Protein AF-A0A3P7J5U3-F1 (afdb_monomer_lite)

pLDDT: mean 74.18, std 20.0, range [34.97, 95.19]

Organism: Strongylus vulgaris (NCBI:txid40348)

Radius of gyration: 19.23 Å; chains: 1; bounding box: 39×34×45 Å

Foldseek 3Di:
DDDCPDDDDDDPDDPPPVVVVPPPDPPDDDDDDPDDQQRVQVVPDDDHDRDDDDDDDDD

Secondary structure (DSSP, 8-state):
------------S-HHHHHHHH----S------SS-HHHHHHHSSSS-S----------

Structure (mmCIF, N/CA/C/O backbone):
data_AF-A0A3P7J5U3-F1
#
_entry.id   A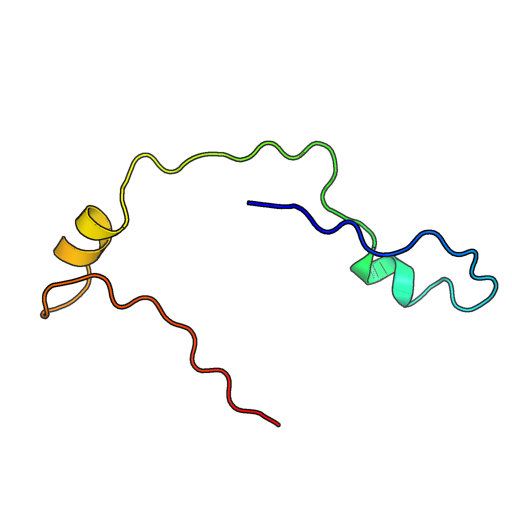F-A0A3P7J5U3-F1
#
loop_
_atom_site.group_PDB
_atom_site.id
_atom_site.type_symbol
_atom_site.label_atom_id
_atom_site.label_alt_id
_atom_site.label_comp_id
_atom_site.label_asym_id
_atom_site.label_entity_id
_atom_site.label_seq_id
_atom_site.pdbx_PDB_ins_code
_atom_site.Cartn_x
_atom_site.Cartn_y
_atom_site.Cartn_z
_atom_site.occupancy
_atom_site.B_iso_or_equiv
_atom_site.auth_seq_id
_atom_site.auth_comp_id
_atom_site.auth_asym_id
_atom_site.auth_atom_id
_atom_site.pdbx_PDB_model_num
ATOM 1 N N . MET A 1 1 ? 16.938 -0.378 0.175 1.00 36.81 1 MET A N 1
ATOM 2 C CA . MET A 1 1 ? 16.285 -0.574 -1.136 1.00 36.81 1 MET A CA 1
ATOM 3 C C . MET A 1 1 ? 17.398 -0.597 -2.153 1.00 36.81 1 MET A C 1
ATOM 5 O O . MET A 1 1 ? 17.959 0.450 -2.434 1.00 36.81 1 MET A O 1
ATOM 9 N N . GLU A 1 2 ? 17.787 -1.784 -2.594 1.00 34.97 2 GLU A N 1
ATOM 10 C CA . GLU A 1 2 ? 18.761 -1.938 -3.671 1.00 34.97 2 GLU A CA 1
ATOM 11 C C . GLU A 1 2 ? 17.992 -2.178 -4.968 1.00 34.97 2 GLU A C 1
ATOM 13 O O . GLU A 1 2 ? 17.090 -3.016 -5.012 1.00 34.97 2 GLU A O 1
ATOM 18 N N . PHE A 1 3 ? 18.309 -1.403 -6.002 1.00 43.28 3 PHE A N 1
ATOM 19 C CA . PHE A 1 3 ? 17.803 -1.637 -7.348 1.00 43.28 3 PHE A CA 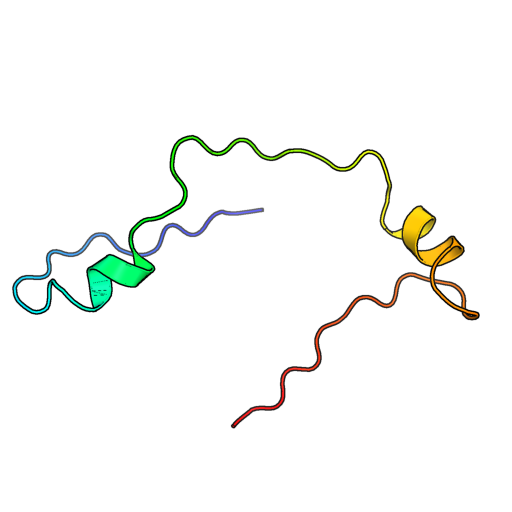1
ATOM 20 C C . PHE A 1 3 ? 18.733 -2.646 -8.023 1.00 43.28 3 PHE A C 1
ATOM 22 O O . PHE A 1 3 ? 19.878 -2.321 -8.329 1.00 43.28 3 PHE A O 1
ATOM 29 N N . LEU A 1 4 ? 18.259 -3.871 -8.251 1.00 48.31 4 LEU A N 1
ATOM 30 C CA . LEU A 1 4 ? 18.977 -4.837 -9.080 1.00 48.31 4 LEU A CA 1
ATOM 31 C C . LEU A 1 4 ? 18.678 -4.536 -10.556 1.00 48.31 4 LEU A C 1
ATOM 33 O O . LEU A 1 4 ? 17.639 -4.934 -11.076 1.00 48.31 4 LEU A O 1
ATOM 37 N N . SER A 1 5 ? 19.586 -3.814 -11.218 1.00 48.03 5 SER A N 1
ATOM 38 C CA . SER A 1 5 ? 19.674 -3.778 -12.685 1.00 48.03 5 SER A CA 1
ATOM 39 C C . SER A 1 5 ? 20.378 -5.053 -13.132 1.00 48.03 5 SER A C 1
ATOM 41 O O . SER A 1 5 ? 21.504 -5.293 -12.691 1.00 48.03 5 SER A O 1
ATOM 43 N N . ARG A 1 6 ? 19.695 -5.913 -13.900 1.00 61.34 6 ARG A N 1
ATOM 44 C CA . ARG A 1 6 ? 20.109 -7.315 -13.984 1.00 61.34 6 ARG A CA 1
ATOM 45 C C . ARG A 1 6 ? 21.105 -7.654 -15.088 1.00 61.34 6 ARG A C 1
ATOM 47 O O . ARG A 1 6 ? 22.066 -8.315 -14.740 1.00 61.34 6 ARG A O 1
ATOM 54 N N . ASP A 1 7 ? 20.999 -7.207 -16.340 1.00 56.00 7 ASP A N 1
ATOM 55 C CA . ASP A 1 7 ? 21.756 -7.924 -17.385 1.00 56.00 7 ASP A CA 1
ATOM 56 C C . ASP A 1 7 ? 22.456 -7.027 -18.424 1.00 56.00 7 ASP A C 1
ATOM 58 O O . ASP A 1 7 ? 21.833 -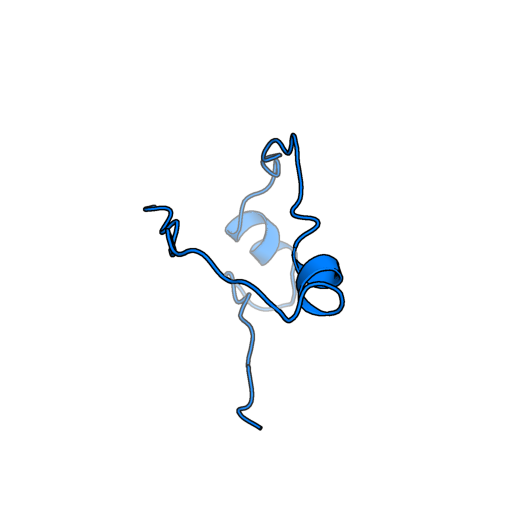6.299 -19.192 1.00 56.00 7 ASP A O 1
ATOM 62 N N . ASN A 1 8 ? 23.791 -7.135 -18.448 1.00 53.06 8 ASN A N 1
ATOM 63 C CA . ASN A 1 8 ? 24.709 -6.682 -19.493 1.00 53.06 8 ASN A CA 1
ATOM 64 C C . ASN A 1 8 ? 25.038 -7.893 -20.387 1.00 53.06 8 AS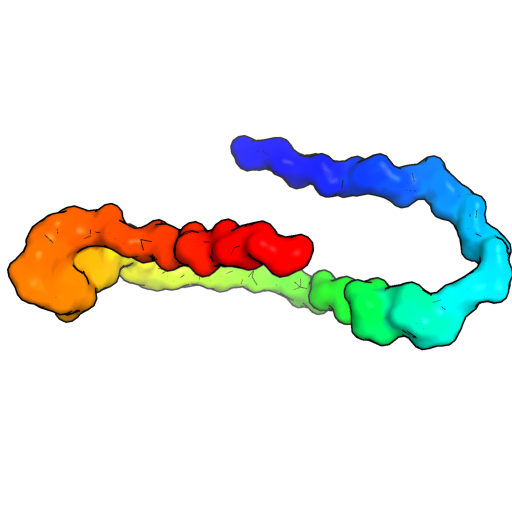N A C 1
ATOM 66 O O . ASN A 1 8 ? 26.004 -8.605 -20.116 1.00 53.06 8 ASN A O 1
ATOM 70 N N . SER A 1 9 ? 24.229 -8.184 -21.411 1.00 44.69 9 SER A N 1
ATOM 71 C CA . SER A 1 9 ? 24.605 -9.171 -22.436 1.00 44.69 9 SER A CA 1
ATOM 72 C C . SER A 1 9 ? 23.935 -8.902 -23.790 1.00 44.69 9 SER A C 1
ATOM 74 O O . SER A 1 9 ? 22.768 -8.530 -23.863 1.00 44.69 9 SER A O 1
ATOM 76 N N . LEU A 1 10 ? 24.735 -9.042 -24.852 1.00 47.69 10 LEU A N 1
ATOM 77 C CA . LEU A 1 10 ? 24.397 -8.844 -26.265 1.00 47.69 10 LEU A CA 1
ATOM 78 C C . LEU A 1 10 ? 23.438 -9.942 -26.752 1.00 47.69 10 LEU A C 1
ATOM 80 O O . LEU A 1 10 ? 23.788 -11.114 -26.630 1.00 47.69 10 LEU A O 1
ATOM 84 N N . ILE A 1 11 ? 22.298 -9.599 -27.368 1.00 49.28 11 ILE A N 1
ATOM 85 C CA . ILE A 1 11 ? 21.443 -10.592 -28.044 1.00 49.28 11 ILE A CA 1
ATOM 86 C C . ILE A 1 11 ? 21.068 -10.114 -29.453 1.00 49.28 11 ILE A C 1
ATOM 88 O O . ILE A 1 11 ? 20.339 -9.144 -29.638 1.00 49.28 11 ILE A O 1
ATOM 92 N N . GLN A 1 12 ? 21.607 -10.831 -30.442 1.00 47.75 12 GLN A N 1
ATOM 93 C CA . GLN A 1 12 ? 21.125 -10.917 -31.820 1.00 47.75 12 GLN A CA 1
ATOM 94 C C . GLN A 1 12 ? 19.866 -11.801 -31.856 1.00 47.75 12 GLN A C 1
ATOM 96 O O . GLN A 1 12 ? 19.916 -12.910 -31.332 1.00 47.75 12 GLN A O 1
ATOM 101 N N . GLY A 1 13 ? 18.806 -11.379 -32.558 1.00 47.44 13 GLY A N 1
ATOM 102 C CA . GLY A 1 13 ? 17.997 -12.328 -33.342 1.00 47.44 13 GLY A CA 1
ATOM 103 C C . GLY A 1 13 ? 16.475 -12.401 -33.159 1.00 47.44 13 GLY A C 1
ATOM 104 O O . GLY A 1 13 ? 15.850 -12.909 -34.080 1.00 47.44 13 GLY A O 1
ATOM 105 N N . ASP A 1 14 ? 15.860 -11.860 -32.096 1.00 51.78 14 ASP A N 1
ATOM 106 C CA . ASP A 1 14 ? 14.422 -12.088 -31.780 1.00 51.78 14 ASP A CA 1
ATOM 107 C C . ASP A 1 14 ? 13.637 -10.783 -31.465 1.00 51.78 14 ASP A C 1
ATOM 109 O O . ASP A 1 14 ? 12.832 -10.688 -30.536 1.00 51.78 14 ASP A O 1
ATOM 113 N N . ASP A 1 15 ? 13.903 -9.734 -32.242 1.00 54.50 15 ASP A N 1
ATOM 114 C CA . ASP A 1 15 ? 13.769 -8.319 -31.845 1.00 54.50 15 ASP A CA 1
ATOM 115 C C . ASP A 1 15 ? 12.333 -7.737 -31.754 1.00 54.50 15 ASP A C 1
ATOM 117 O O . ASP A 1 15 ? 12.136 -6.660 -31.197 1.00 54.50 15 ASP A O 1
ATOM 121 N N . LEU A 1 16 ? 11.291 -8.398 -32.283 1.00 55.16 16 LEU A N 1
ATOM 122 C CA . LEU A 1 16 ? 9.949 -7.779 -32.378 1.00 55.16 16 LEU A CA 1
ATOM 123 C C . LEU A 1 16 ? 9.004 -8.080 -31.204 1.00 55.16 16 LEU A C 1
ATOM 125 O O . LEU A 1 16 ? 8.168 -7.239 -30.872 1.00 55.16 16 LEU A O 1
ATOM 129 N N . LEU A 1 17 ? 9.114 -9.246 -30.558 1.00 53.94 17 LEU A N 1
ATOM 130 C CA . LEU A 1 17 ? 8.243 -9.596 -29.425 1.00 53.94 17 LEU A CA 1
ATOM 131 C C . LEU A 1 17 ? 8.791 -9.037 -28.102 1.00 53.94 17 LEU A C 1
ATOM 133 O O . LEU A 1 17 ? 8.024 -8.587 -27.256 1.00 53.94 17 LEU A O 1
ATOM 137 N N . PHE A 1 18 ? 10.118 -8.992 -27.948 1.00 49.50 18 PHE A N 1
ATOM 138 C CA . PHE A 1 18 ? 10.782 -8.397 -26.784 1.00 49.50 18 PHE A CA 1
ATOM 139 C C . PHE A 1 18 ? 10.592 -6.870 -26.725 1.00 49.50 18 PHE A C 1
ATOM 141 O O . PHE A 1 18 ? 10.394 -6.305 -25.648 1.00 49.50 18 PHE A O 1
ATOM 148 N N . ALA A 1 19 ? 10.544 -6.202 -27.884 1.00 47.75 19 ALA A N 1
ATOM 149 C CA . ALA A 1 19 ? 10.372 -4.753 -27.982 1.00 47.75 19 ALA A CA 1
ATOM 150 C C . ALA A 1 19 ? 9.054 -4.235 -27.377 1.00 47.75 19 ALA A C 1
ATOM 152 O O . ALA A 1 19 ? 9.034 -3.130 -26.834 1.00 47.75 19 ALA A O 1
ATOM 153 N N . HIS A 1 2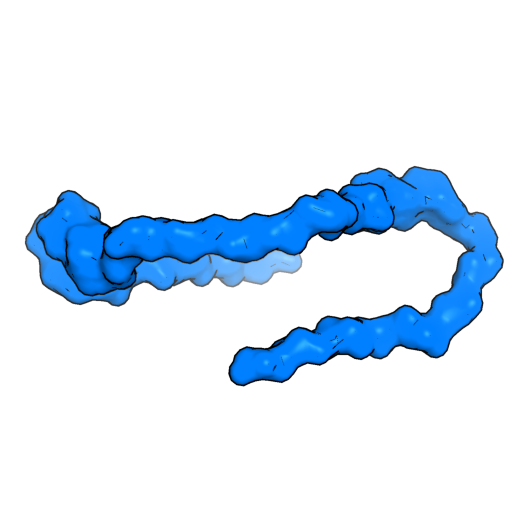0 ? 7.968 -5.019 -27.397 1.00 52.84 20 HIS A N 1
ATOM 154 C CA . HIS A 1 20 ? 6.683 -4.581 -26.834 1.00 52.84 20 HIS A CA 1
ATOM 155 C C . HIS A 1 20 ? 6.721 -4.447 -25.301 1.00 52.84 20 HIS A C 1
ATOM 157 O O . HIS A 1 20 ? 6.082 -3.561 -24.738 1.00 52.84 20 HIS A O 1
ATOM 163 N N . TYR A 1 21 ? 7.505 -5.283 -24.618 1.00 55.25 21 TYR A N 1
ATOM 164 C CA . TYR A 1 21 ? 7.688 -5.215 -23.161 1.00 55.25 21 TYR A CA 1
ATOM 165 C C . TYR A 1 21 ? 8.826 -4.269 -22.753 1.00 55.25 21 TYR A C 1
ATOM 167 O O . TYR A 1 21 ? 8.961 -3.937 -21.577 1.00 55.25 21 TYR A O 1
ATOM 175 N N . SER A 1 22 ? 9.644 -3.849 -23.722 1.00 57.84 22 SER A N 1
ATOM 176 C CA . SER A 1 22 ? 10.890 -3.117 -23.498 1.00 57.84 22 SER A CA 1
ATOM 177 C C . SER A 1 22 ? 10.818 -1.630 -23.857 1.00 57.84 22 SER A C 1
ATOM 179 O O . SER A 1 22 ? 11.814 -0.923 -23.685 1.00 57.84 22 SER A O 1
ATOM 181 N N . LEU A 1 23 ? 9.651 -1.110 -24.264 1.00 64.75 23 LEU A N 1
ATOM 182 C CA . LEU A 1 23 ? 9.359 0.327 -24.172 1.00 64.75 23 LEU A CA 1
ATOM 183 C C . LEU A 1 23 ? 9.165 0.690 -22.692 1.00 64.75 23 LEU A C 1
ATOM 185 O O . LEU A 1 23 ? 8.064 0.967 -22.220 1.00 64.75 23 LEU A O 1
ATOM 189 N N . GLY A 1 24 ? 10.260 0.599 -21.937 1.00 72.88 24 GLY A N 1
ATOM 190 C CA . GLY A 1 24 ? 10.316 0.925 -20.525 1.00 72.88 24 GLY A CA 1
ATOM 191 C C . GLY A 1 24 ? 9.889 2.368 -20.292 1.00 72.88 24 GLY A C 1
ATOM 192 O O . GLY A 1 24 ? 10.050 3.236 -21.151 1.00 72.88 24 GLY A O 1
ATOM 193 N N . ALA A 1 25 ? 9.332 2.635 -19.117 1.00 80.44 25 ALA A N 1
ATOM 194 C CA . ALA A 1 25 ? 8.895 3.975 -18.774 1.00 80.44 25 ALA A CA 1
ATOM 195 C C . ALA A 1 25 ? 10.118 4.915 -18.695 1.00 80.44 25 ALA A C 1
ATOM 197 O O . ALA A 1 25 ? 10.963 4.778 -17.810 1.00 80.44 25 ALA A O 1
ATOM 198 N N . THR A 1 26 ? 10.242 5.846 -19.644 1.00 86.06 26 THR A N 1
ATOM 199 C CA . THR A 1 26 ? 11.350 6.810 -19.713 1.00 86.06 26 THR A CA 1
ATOM 200 C C . THR A 1 26 ? 10.967 8.131 -19.048 1.00 86.06 26 THR A C 1
ATOM 202 O O . THR A 1 26 ? 9.799 8.511 -19.023 1.00 86.06 26 THR A O 1
ATOM 205 N N . ASN A 1 27 ? 11.956 8.836 -18.486 1.00 86.50 27 ASN A N 1
ATOM 206 C CA . ASN A 1 27 ? 11.763 10.136 -17.828 1.00 86.50 27 ASN A CA 1
ATOM 207 C C . ASN A 1 27 ? 10.675 10.135 -16.726 1.00 86.50 27 ASN A C 1
ATOM 209 O O . ASN A 1 27 ? 9.918 11.093 -16.568 1.00 86.50 27 ASN A O 1
ATOM 213 N N . VAL A 1 28 ? 10.572 9.038 -15.970 1.00 84.25 28 VAL A N 1
ATOM 214 C CA . VAL A 1 28 ? 9.596 8.910 -14.883 1.00 84.25 28 VAL A CA 1
ATOM 215 C C . VAL A 1 28 ? 10.187 9.425 -13.581 1.00 84.25 28 VAL A C 1
ATOM 217 O O . VAL A 1 28 ? 11.279 9.037 -13.173 1.00 84.25 28 VAL A O 1
ATOM 220 N N . THR A 1 29 ? 9.420 10.266 -12.896 1.00 90.44 29 THR A N 1
ATOM 221 C CA . THR A 1 29 ? 9.693 10.670 -11.517 1.00 90.44 29 THR A CA 1
ATOM 222 C C . THR A 1 29 ? 8.713 9.970 -10.589 1.00 90.44 29 THR A C 1
ATOM 224 O O . THR A 1 29 ? 7.515 9.899 -10.869 1.00 90.44 29 THR A O 1
ATOM 227 N N . TYR A 1 30 ? 9.212 9.438 -9.474 1.00 90.25 30 TYR A N 1
ATOM 228 C CA . TYR A 1 30 ? 8.337 8.888 -8.447 1.00 90.25 30 TYR A CA 1
ATOM 229 C C . TYR A 1 30 ? 7.518 10.014 -7.810 1.00 90.25 30 TYR A C 1
ATOM 231 O O . TYR A 1 30 ? 8.075 11.005 -7.340 1.00 90.25 30 TYR A O 1
ATOM 239 N N . GLN A 1 31 ? 6.199 9.843 -7.772 1.00 93.56 31 GLN A N 1
ATOM 240 C CA . GLN A 1 31 ? 5.283 10.779 -7.130 1.00 93.56 31 GLN A CA 1
ATOM 241 C C . GLN A 1 31 ? 4.781 10.166 -5.828 1.00 93.56 31 GLN A C 1
ATOM 243 O O . GLN A 1 31 ? 3.989 9.224 -5.825 1.00 93.56 31 GLN A O 1
ATOM 248 N N . GLN A 1 32 ? 5.272 10.687 -4.704 1.00 92.75 32 GLN A N 1
ATOM 249 C CA . GLN A 1 32 ? 4.888 10.176 -3.397 1.00 92.75 32 GLN A CA 1
ATOM 250 C C . GLN A 1 32 ? 3.438 10.551 -3.079 1.00 92.75 32 GLN A C 1
ATOM 252 O O . GLN A 1 32 ? 3.037 11.713 -3.161 1.00 92.75 32 GLN A O 1
ATOM 257 N N . HIS A 1 33 ? 2.650 9.562 -2.662 1.00 92.56 33 HIS A N 1
ATOM 258 C CA . HIS A 1 33 ? 1.314 9.817 -2.143 1.00 92.56 33 HIS A CA 1
ATOM 259 C C . HIS A 1 33 ? 1.385 10.631 -0.850 1.00 92.56 33 HIS A C 1
ATOM 261 O O . HIS A 1 33 ? 2.229 10.381 0.008 1.00 92.56 33 HIS A O 1
ATOM 267 N N . LYS A 1 34 ? 0.436 11.556 -0.686 1.00 95.19 34 LYS A N 1
ATOM 268 C CA . LYS A 1 34 ? 0.284 12.333 0.552 1.00 95.19 34 LYS A CA 1
ATOM 269 C C . LYS A 1 34 ? -0.125 11.467 1.750 1.00 95.19 34 LYS A C 1
ATOM 271 O O . LYS A 1 34 ? 0.120 11.867 2.878 1.00 95.19 34 LYS A O 1
ATOM 276 N N . THR A 1 35 ? -0.740 10.309 1.497 1.00 94.00 35 THR A N 1
ATOM 277 C CA . THR A 1 35 ? -1.341 9.454 2.525 1.00 94.00 35 THR A CA 1
ATOM 278 C C . THR A 1 35 ? -0.520 8.204 2.826 1.00 94.00 35 THR A C 1
ATOM 280 O O . THR A 1 35 ? 0.044 7.555 1.932 1.00 94.00 35 THR A O 1
ATOM 283 N N . GLY A 1 36 ? -0.480 7.845 4.109 1.00 92.38 36 GLY A N 1
ATOM 284 C CA . GLY A 1 36 ? 0.249 6.684 4.624 1.00 92.38 36 GLY A CA 1
ATOM 285 C C . GLY A 1 36 ? -0.500 5.358 4.456 1.00 92.38 36 GLY A C 1
ATOM 286 O O . GLY A 1 36 ? -1.676 5.320 4.099 1.00 92.38 36 GLY A O 1
ATOM 287 N N . ARG A 1 37 ? 0.173 4.234 4.739 1.00 91.88 37 ARG A N 1
ATOM 288 C CA . ARG A 1 37 ? -0.483 2.911 4.765 1.00 91.88 37 ARG A CA 1
ATOM 289 C C . ARG A 1 37 ? -1.525 2.807 5.880 1.00 91.88 37 ARG A C 1
ATOM 291 O O . ARG A 1 37 ? -2.624 2.341 5.605 1.00 91.88 37 ARG A O 1
ATOM 298 N N . GLU A 1 38 ? -1.194 3.274 7.081 1.00 92.25 38 GLU A N 1
ATOM 299 C CA . GLU A 1 38 ? -2.092 3.211 8.244 1.00 92.25 38 GLU A CA 1
ATOM 300 C C . GLU A 1 38 ? -3.317 4.111 8.081 1.00 92.25 38 GLU A C 1
ATOM 302 O O . GLU A 1 38 ? -4.436 3.700 8.363 1.00 92.25 38 GLU A O 1
ATOM 307 N N . GLU A 1 39 ? -3.125 5.309 7.528 1.00 92.50 39 GLU A N 1
ATOM 308 C CA . GLU A 1 39 ? -4.226 6.216 7.194 1.00 92.50 39 GLU A CA 1
ATOM 309 C C . GLU A 1 39 ? -5.170 5.602 6.152 1.00 92.50 39 GLU A C 1
ATOM 311 O O . GLU A 1 39 ? -6.385 5.722 6.250 1.00 92.50 39 GLU A O 1
ATOM 316 N N . ARG A 1 40 ? -4.635 4.882 5.159 1.00 92.06 40 ARG A N 1
ATOM 317 C CA . ARG A 1 40 ? -5.489 4.136 4.226 1.00 92.06 40 ARG A CA 1
ATOM 318 C C . ARG A 1 40 ? -6.200 2.970 4.909 1.00 92.06 40 ARG A C 1
ATOM 320 O O . ARG A 1 40 ? -7.338 2.681 4.559 1.00 92.06 40 ARG A O 1
ATOM 327 N N . ALA A 1 41 ? -5.551 2.305 5.861 1.00 91.88 41 ALA A N 1
ATOM 328 C CA . ALA A 1 41 ? -6.137 1.188 6.593 1.00 91.88 41 ALA A CA 1
ATOM 329 C C . ALA A 1 41 ? -7.292 1.616 7.508 1.00 91.88 41 ALA A C 1
ATOM 331 O O . ALA A 1 41 ? -8.257 0.873 7.631 1.00 91.88 41 ALA A O 1
ATOM 332 N N . SER A 1 42 ? -7.238 2.816 8.096 1.00 90.06 42 SER A N 1
ATOM 333 C CA . SER A 1 42 ? -8.329 3.331 8.937 1.00 90.06 42 SER A CA 1
ATOM 334 C C . SER A 1 42 ? -9.607 3.646 8.152 1.00 90.06 42 SER A C 1
ATOM 336 O O . SER A 1 42 ? -10.690 3.668 8.730 1.00 90.06 42 SER A O 1
ATOM 338 N N . VAL A 1 43 ? -9.494 3.870 6.839 1.00 91.31 43 VAL A N 1
ATOM 339 C CA . VAL A 1 43 ? -10.632 4.118 5.940 1.00 91.31 43 VAL A CA 1
ATOM 340 C C . VAL A 1 43 ? -11.116 2.829 5.260 1.00 91.31 43 VAL A C 1
ATOM 342 O O . VAL A 1 43 ? -12.292 2.704 4.919 1.00 91.31 43 VAL A O 1
ATOM 345 N N . LEU A 1 44 ? -10.222 1.865 5.026 1.00 88.12 44 LEU A N 1
ATOM 346 C CA . LEU A 1 44 ? -10.519 0.664 4.245 1.00 88.12 44 LEU A CA 1
ATOM 347 C C . LEU A 1 44 ? -11.044 -0.490 5.108 1.00 88.12 44 LEU A C 1
ATOM 349 O O . LEU A 1 44 ? -10.283 -1.281 5.659 1.00 88.12 44 LEU A O 1
ATOM 353 N N . GLY A 1 45 ? -12.365 -0.669 5.085 1.00 86.56 45 GLY A N 1
ATOM 354 C CA . GLY A 1 45 ? -13.038 -1.842 5.644 1.00 86.56 45 GLY A CA 1
ATOM 355 C C . GLY A 1 45 ? -13.389 -1.706 7.126 1.00 86.56 45 GLY A C 1
ATOM 356 O O . GLY A 1 45 ? -13.281 -0.645 7.724 1.00 86.56 45 GLY A O 1
ATOM 357 N N . LYS A 1 46 ? -13.887 -2.800 7.713 1.00 90.38 46 LYS A N 1
ATOM 358 C CA . LYS A 1 46 ? -14.361 -2.831 9.108 1.00 90.38 46 LYS A CA 1
ATOM 359 C C . LYS A 1 46 ? -13.247 -3.099 10.126 1.00 90.38 46 LYS A C 1
ATOM 361 O O . LYS A 1 46 ? -13.405 -2.784 11.300 1.00 90.38 46 LYS A O 1
ATOM 366 N N . TYR A 1 47 ? -12.175 -3.761 9.700 1.00 88.31 47 TYR A N 1
ATOM 367 C CA . TYR A 1 47 ? -11.155 -4.297 10.595 1.00 88.31 47 TYR A CA 1
ATOM 368 C C . TYR A 1 47 ? -9.912 -3.424 10.592 1.00 88.31 47 TYR A C 1
ATOM 370 O O . TYR A 1 47 ? -9.439 -3.027 9.532 1.00 88.31 47 TYR A O 1
ATOM 378 N N . GLU A 1 48 ? -9.356 -3.200 11.778 1.00 89.12 48 GLU A N 1
ATOM 379 C CA . GLU A 1 48 ? -8.151 -2.397 11.946 1.00 89.12 48 GLU A CA 1
ATOM 380 C C . GLU A 1 48 ? -6.903 -3.053 11.325 1.00 89.12 48 GLU A C 1
ATOM 382 O O . GLU A 1 48 ? -6.796 -4.287 11.194 1.00 89.12 48 GLU A O 1
ATOM 387 N N . GLY A 1 49 ? -5.943 -2.183 10.990 1.00 91.38 49 GLY A N 1
ATOM 388 C CA . GLY A 1 49 ? -4.611 -2.517 10.490 1.00 91.38 49 GLY A CA 1
ATOM 389 C C . GLY A 1 49 ? -4.527 -2.682 8.971 1.00 91.38 49 GLY A C 1
ATOM 390 O O . GLY A 1 49 ? -5.473 -3.104 8.305 1.00 91.38 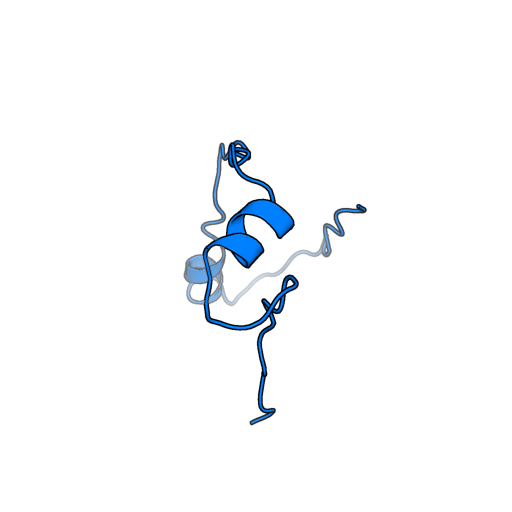49 GLY A O 1
ATOM 391 N N . PHE A 1 50 ? -3.363 -2.360 8.399 1.00 92.25 50 PHE A N 1
ATOM 392 C CA . PHE A 1 50 ? -3.125 -2.516 6.965 1.00 92.25 50 PHE A CA 1
ATOM 393 C C . PHE A 1 50 ? -3.040 -3.996 6.555 1.00 92.25 50 PHE A C 1
ATOM 395 O O . PHE A 1 50 ? -2.207 -4.748 7.057 1.00 92.25 50 PHE A O 1
ATOM 402 N N . ARG A 1 51 ? -3.866 -4.405 5.583 1.00 91.50 51 ARG A N 1
ATOM 403 C CA . ARG A 1 51 ? -3.955 -5.795 5.081 1.00 91.50 51 ARG A CA 1
ATOM 404 C C . ARG A 1 51 ? -3.792 -5.910 3.566 1.00 91.50 51 ARG A C 1
ATOM 406 O O . ARG A 1 51 ? -4.256 -6.872 2.967 1.00 91.50 51 ARG A O 1
ATOM 413 N N . GLY A 1 52 ? -3.169 -4.922 2.924 1.00 92.44 52 GLY A N 1
ATOM 414 C CA . GLY A 1 52 ? -2.926 -4.979 1.485 1.00 92.44 52 GLY A CA 1
ATOM 415 C C . GLY A 1 52 ? -1.888 -6.047 1.152 1.00 92.44 52 GLY A C 1
ATOM 416 O O . GLY A 1 52 ? -0.694 -5.859 1.391 1.00 92.44 52 GLY A O 1
ATOM 417 N N . CYS A 1 53 ? -2.364 -7.149 0.588 1.00 93.06 53 CYS A N 1
ATOM 418 C CA . CYS A 1 53 ? -1.574 -8.250 0.064 1.00 93.06 53 CYS A CA 1
ATOM 419 C C . CYS A 1 53 ? -2.109 -8.661 -1.313 1.00 93.06 53 CYS A C 1
ATOM 421 O O . CYS A 1 53 ? -3.233 -8.323 -1.684 1.00 93.06 53 CYS A O 1
ATOM 423 N N . THR A 1 54 ? -1.292 -9.400 -2.054 1.00 94.88 54 THR A N 1
ATOM 424 C CA . THR A 1 54 ? -1.706 -10.088 -3.277 1.00 94.88 54 THR A CA 1
ATOM 425 C C . THR A 1 54 ? -1.585 -11.577 -3.006 1.00 94.88 54 THR A C 1
ATOM 427 O O . THR A 1 54 ? -0.516 -12.030 -2.599 1.00 94.88 54 THR A O 1
ATOM 430 N N . ILE A 1 55 ? -2.664 -12.330 -3.216 1.00 94.38 55 ILE A N 1
ATOM 431 C CA . ILE A 1 55 ? -2.603 -13.792 -3.242 1.00 94.38 55 ILE A CA 1
ATOM 432 C C . ILE A 1 55 ? -2.365 -14.186 -4.693 1.00 94.38 55 ILE A C 1
ATOM 434 O O . ILE A 1 55 ? -3.177 -13.871 -5.562 1.00 94.38 55 ILE A O 1
ATOM 438 N N . TRP A 1 56 ? -1.210 -14.787 -4.956 1.00 93.69 56 TRP A N 1
ATOM 439 C CA . TRP A 1 56 ? -0.844 -15.260 -6.282 1.00 93.69 56 TRP A CA 1
ATOM 440 C C . TRP A 1 56 ? -0.892 -16.780 -6.289 1.00 93.69 56 TRP A C 1
ATOM 442 O O . TRP A 1 56 ? -0.020 -17.431 -5.712 1.00 93.69 56 TRP A O 1
ATOM 452 N N . GLU A 1 57 ? -1.921 -17.326 -6.927 1.00 87.88 57 GLU A N 1
ATOM 453 C CA . GLU A 1 57 ? -2.036 -18.766 -7.132 1.00 87.88 57 GLU A CA 1
ATOM 454 C C . GLU A 1 57 ? -1.052 -19.198 -8.234 1.00 87.88 57 GLU A C 1
ATOM 456 O O . GLU A 1 57 ? -1.063 -18.609 -9.321 1.00 87.88 57 GLU A O 1
ATOM 461 N N . PRO A 1 58 ? -0.175 -20.188 -7.984 1.00 85.62 58 PRO A N 1
ATOM 462 C CA . PRO A 1 58 ? 0.679 -20.738 -9.027 1.00 85.62 58 PRO A CA 1
ATOM 463 C C . PRO A 1 58 ? -0.175 -21.543 -10.019 1.00 85.62 58 PRO A C 1
ATOM 465 O O . PRO A 1 58 ? -0.909 -22.446 -9.616 1.00 85.62 58 PRO A O 1
ATOM 468 N N . GLY A 1 59 ? -0.079 -21.192 -11.303 1.00 61.84 59 GLY A N 1
ATOM 469 C CA . GLY A 1 59 ? -0.645 -21.941 -12.430 1.00 61.84 59 GLY A CA 1
ATOM 470 C C . GLY A 1 59 ? 0.404 -22.785 -13.134 1.00 61.84 59 GLY A C 1
ATOM 471 O O . GLY A 1 59 ? 1.584 -22.362 -13.131 1.00 61.84 59 GLY A O 1
#

Sequence (59 aa):
MEFLSRDNSLIQGDDLLFAHYSLGATNVTYQQHKTGREERASVLGKYEGFRGCTIWEPG